Protein AF-A0A957G7L0-F1 (afdb_monomer)

Mean predicted aligned error: 13.71 Å

Nearest PDB structures (foldseek):
  3acs-assembly1_B  TM=5.769E-01  e=1.034E-07  Cellulomonas gilvus ATCC 13127
  3s4b-assembly1_B  TM=5.328E-01  e=1.334E-07  Cellulomonas uda
  8hob-assembly1_B  TM=5.448E-01  e=2.186E-06  Acetivibrio thermocellus
  3qde-assembly1_A  TM=5.409E-01  e=1.216E-05  Acetivibrio thermocellus
  4zlf-assembly1_A  TM=5.955E-01  e=5.588E-05  Saccharophagus degradans 2-40

Secondary structure (DSSP, 8-state):
---EEEETTTTEEEES---PPPP----EEETTEEE--S----TTSTTTT---S-SS-THHHHHHHIIIIIIS-----EEEEEEETTEEEEEEEEE-SS-S---EEETTEEESSSPPPP--TT-EEEEEEEE-

Radius of gyration: 25.3 Å; Cα contacts (8 Å, |Δi|>4): 202; chains: 1; bounding box: 50×35×71 Å

Sequence (132 aa):
MKYGYFDDGNREYVITRPDTSLPWINYL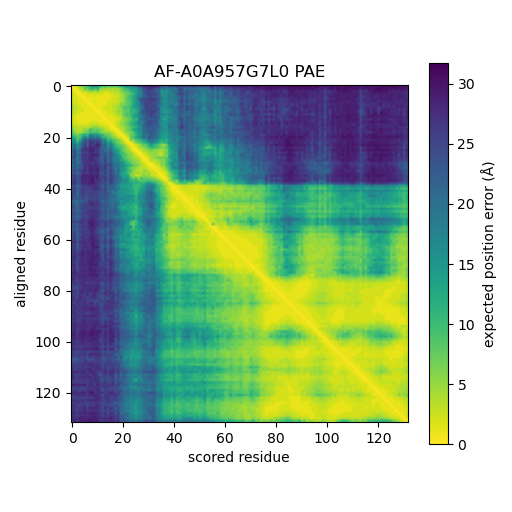GSQEYFGLISNTTGRDAPTHGEAKNAWLTGTAAWNYSAMTHCIWGIRPGFSATRHFRGAQYHIQVTRRGLGQTVPLVVDGQPVVGDTLPTAPAGANVHVIATLN

Solvent-accessible surface area (backbone atoms only — not comparable to full-atom values): 8212 Å² total; per-residue (Å²): 137,84,49,52,50,74,41,77,91,79,70,45,75,48,72,79,52,85,83,66,79,80,90,80,86,77,85,55,68,61,100,88,48,78,60,79,88,50,60,61,38,52,84,93,46,101,56,48,68,49,65,49,80,63,82,92,50,69,56,62,63,50,49,51,46,42,44,37,44,68,72,68,34,63,53,81,55,51,74,49,79,45,80,52,79,61,14,40,36,44,36,39,36,41,57,80,46,75,54,87,52,49,58,32,28,49,75,85,41,80,50,84,64,85,71,82,82,88,60,60,64,75,38,78,43,46,34,43,35,40,29,51

Structure (mmCIF, N/CA/C/O backbone):
data_AF-A0A957G7L0-F1
#
_entry.id   AF-A0A957G7L0-F1
#
loop_
_atom_site.group_PDB
_atom_site.id
_atom_site.type_symbol
_atom_site.label_atom_id
_atom_site.label_alt_id
_atom_site.label_comp_id
_atom_site.label_asym_id
_atom_site.label_entity_id
_atom_site.label_seq_id
_atom_site.pdbx_PDB_ins_code
_atom_site.Cartn_x
_atom_site.Cartn_y
_atom_site.Cartn_z
_atom_site.occupancy
_atom_site.B_iso_or_equiv
_atom_site.auth_seq_id
_atom_site.auth_comp_id
_atom_site.auth_asym_id
_atom_site.auth_atom_id
_atom_site.pdbx_PDB_model_num
ATOM 1 N N . MET A 1 1 ? 14.750 20.656 -37.171 1.00 53.06 1 MET A N 1
ATOM 2 C CA . MET A 1 1 ? 15.186 19.388 -37.801 1.00 53.06 1 MET A CA 1
ATOM 3 C C . MET A 1 1 ? 13.959 18.509 -38.006 1.00 53.06 1 MET A C 1
ATOM 5 O O . MET A 1 1 ? 13.087 18.534 -37.148 1.00 53.06 1 MET A O 1
ATOM 9 N N . LYS A 1 2 ? 13.837 17.826 -39.151 1.00 61.66 2 LYS A N 1
ATOM 10 C CA . LYS A 1 2 ? 12.669 17.004 -39.513 1.00 61.66 2 LYS A CA 1
ATOM 11 C C . LYS A 1 2 ? 12.981 15.535 -39.184 1.00 61.66 2 LYS A C 1
ATOM 13 O O . LYS A 1 2 ? 13.886 14.975 -39.788 1.00 61.66 2 LYS A O 1
ATOM 18 N N . TYR A 1 3 ? 12.272 14.950 -38.215 1.00 67.81 3 TYR A N 1
ATOM 19 C CA . TYR A 1 3 ? 12.536 13.597 -37.679 1.00 67.81 3 TYR A CA 1
ATOM 20 C C . TYR A 1 3 ? 11.764 12.475 -38.400 1.00 67.81 3 TYR A C 1
ATOM 22 O O . TYR A 1 3 ? 11.910 11.298 -38.074 1.00 67.81 3 TYR A O 1
ATOM 30 N N . GLY A 1 4 ? 10.922 12.838 -39.368 1.00 83.56 4 GLY A N 1
ATOM 31 C CA . GLY A 1 4 ? 10.031 11.919 -40.067 1.00 83.56 4 GLY A CA 1
ATOM 32 C C . GLY A 1 4 ? 9.063 12.640 -41.004 1.00 83.56 4 GLY A C 1
ATOM 33 O O . GLY A 1 4 ? 9.259 13.816 -41.334 1.00 83.56 4 GLY A O 1
ATOM 34 N N . TYR A 1 5 ? 8.022 11.938 -41.432 1.00 91.38 5 TYR A N 1
ATOM 35 C CA . TYR A 1 5 ? 6.933 12.476 -42.246 1.00 91.38 5 TYR A CA 1
ATOM 36 C C . TYR A 1 5 ? 5.610 11.780 -41.912 1.00 91.38 5 TYR A C 1
ATOM 38 O O . TYR A 1 5 ? 5.612 10.673 -41.388 1.00 91.38 5 TYR A O 1
ATOM 46 N N . PHE A 1 6 ? 4.487 12.437 -42.199 1.00 89.38 6 PHE A N 1
ATOM 47 C CA . PHE A 1 6 ? 3.166 11.823 -42.082 1.00 89.38 6 PHE A CA 1
ATOM 48 C C . PHE A 1 6 ? 2.834 11.106 -43.395 1.00 89.38 6 PHE A C 1
ATOM 50 O O . PHE A 1 6 ? 2.940 11.710 -44.462 1.00 89.38 6 PHE A O 1
ATOM 57 N N . ASP A 1 7 ? 2.503 9.822 -43.317 1.00 91.19 7 ASP A N 1
ATOM 58 C CA . ASP A 1 7 ? 1.947 9.033 -44.410 1.00 91.19 7 ASP A CA 1
ATOM 59 C C . ASP A 1 7 ? 0.420 9.117 -44.324 1.00 91.19 7 ASP A C 1
ATOM 61 O O . ASP A 1 7 ? -0.214 8.477 -43.482 1.00 91.19 7 ASP A O 1
ATOM 65 N N . ASP A 1 8 ? -0.172 9.931 -45.195 1.00 89.00 8 ASP A N 1
ATOM 66 C CA . ASP A 1 8 ? -1.619 10.148 -45.234 1.00 89.00 8 ASP A CA 1
ATOM 67 C C . ASP A 1 8 ? -2.405 8.895 -45.650 1.00 89.00 8 ASP A C 1
ATOM 69 O O . ASP A 1 8 ? -3.547 8.720 -45.222 1.00 89.00 8 ASP A O 1
ATOM 73 N N . GLY A 1 9 ? -1.810 8.010 -46.459 1.00 89.44 9 GLY A N 1
ATOM 74 C CA . GLY A 1 9 ? -2.476 6.802 -46.950 1.00 89.44 9 GLY A CA 1
ATOM 75 C C . GLY A 1 9 ? -2.703 5.790 -45.834 1.00 89.44 9 GLY A C 1
ATOM 76 O O . GLY A 1 9 ? -3.784 5.211 -45.716 1.00 89.44 9 GLY A O 1
ATOM 77 N N . ASN A 1 10 ? -1.703 5.642 -44.968 1.00 88.81 10 ASN A N 1
ATOM 78 C CA . ASN A 1 10 ? -1.766 4.762 -43.802 1.00 88.81 10 ASN A CA 1
ATOM 79 C C . ASN A 1 10 ? -2.199 5.491 -42.517 1.00 88.81 10 ASN A C 1
ATOM 81 O O . ASN A 1 10 ? -2.531 4.849 -41.521 1.00 88.81 10 ASN A O 1
ATOM 85 N N . ARG A 1 11 ? -2.295 6.827 -42.566 1.00 80.88 11 ARG A N 1
ATOM 86 C CA . ARG A 1 11 ? -2.663 7.727 -41.460 1.00 80.88 11 ARG A CA 1
ATOM 87 C C . ARG A 1 11 ? -1.743 7.586 -40.249 1.00 80.88 11 ARG A C 1
ATOM 89 O O . ARG A 1 11 ? -2.204 7.586 -39.106 1.00 80.88 11 ARG A O 1
ATOM 96 N N . GLU A 1 12 ? -0.444 7.490 -40.497 1.00 67.00 12 GLU A N 1
ATOM 97 C CA . GLU A 1 12 ? 0.570 7.371 -39.452 1.00 67.00 12 GLU A CA 1
ATOM 98 C C . GLU A 1 12 ? 1.754 8.308 -39.688 1.00 67.00 12 GLU A C 1
ATOM 100 O O . GLU A 1 12 ? 2.023 8.744 -40.803 1.00 67.00 12 GLU A O 1
ATOM 105 N N . TYR A 1 13 ? 2.483 8.631 -38.620 1.00 73.62 13 TYR A N 1
ATOM 106 C CA . TYR A 1 13 ? 3.712 9.411 -38.721 1.00 73.62 13 TYR A CA 1
ATOM 107 C C . TYR A 1 13 ? 4.930 8.485 -38.685 1.00 73.62 13 TYR A C 1
ATOM 109 O O . TYR A 1 13 ? 5.220 7.863 -37.663 1.00 73.62 13 TYR A O 1
ATOM 117 N N . VAL A 1 14 ? 5.667 8.427 -39.791 1.00 85.12 14 VAL A N 1
ATOM 118 C CA . VAL A 1 14 ? 6.838 7.571 -39.988 1.00 85.12 14 VAL A CA 1
ATOM 119 C C . VAL A 1 14 ? 8.102 8.306 -39.541 1.00 85.12 14 VAL A C 1
ATOM 121 O O . VAL A 1 14 ? 8.517 9.300 -40.145 1.00 85.12 14 VAL A O 1
ATOM 124 N N . ILE A 1 15 ? 8.740 7.809 -38.480 1.00 78.50 15 ILE A N 1
ATOM 125 C CA . ILE A 1 15 ? 10.004 8.341 -37.950 1.00 78.50 15 ILE A CA 1
ATOM 126 C C . ILE A 1 15 ? 11.168 7.713 -38.724 1.00 78.50 15 ILE A C 1
ATOM 128 O O . ILE A 1 15 ? 11.401 6.512 -38.633 1.00 78.50 15 ILE A O 1
ATOM 132 N N . THR A 1 16 ? 11.924 8.521 -39.470 1.00 82.50 16 THR A N 1
ATOM 133 C CA . THR A 1 16 ? 13.066 8.048 -40.281 1.00 82.50 16 THR A CA 1
ATOM 134 C C . THR A 1 16 ? 14.410 8.235 -39.591 1.00 82.50 16 THR A C 1
ATOM 136 O O . THR A 1 16 ? 15.398 7.617 -39.983 1.00 82.50 16 THR A O 1
ATOM 139 N N . ARG A 1 17 ? 14.460 9.084 -38.561 1.00 70.25 17 ARG A N 1
ATOM 140 C CA . ARG A 1 17 ? 15.673 9.341 -37.792 1.00 70.25 17 ARG A CA 1
ATOM 141 C C . ARG A 1 17 ? 15.340 9.436 -36.299 1.00 70.25 17 ARG A C 1
ATOM 143 O O . ARG A 1 17 ? 15.033 10.527 -35.812 1.00 70.25 17 ARG A O 1
ATOM 150 N N . PRO A 1 18 ? 15.351 8.301 -35.575 1.00 60.34 18 PRO A N 1
ATOM 151 C CA . PRO A 1 18 ? 15.050 8.258 -34.153 1.00 60.34 18 PRO A CA 1
ATOM 152 C C . PRO A 1 18 ? 16.294 8.671 -33.362 1.00 60.34 18 PRO A C 1
ATOM 154 O O . PRO A 1 18 ? 16.922 7.855 -32.693 1.00 60.34 18 PRO A O 1
ATOM 157 N N . ASP A 1 19 ? 16.667 9.947 -33.447 1.00 62.78 19 ASP A N 1
ATOM 158 C CA . ASP A 1 19 ? 17.719 10.522 -32.605 1.00 62.78 19 ASP A CA 1
ATOM 159 C C . ASP A 1 19 ? 17.186 10.689 -31.169 1.00 62.78 19 ASP A C 1
ATOM 161 O O . ASP A 1 19 ? 16.981 11.797 -30.671 1.00 62.78 19 ASP A O 1
ATOM 165 N N . THR A 1 20 ? 16.881 9.578 -30.502 1.00 51.19 20 THR A N 1
ATOM 166 C CA . THR A 1 20 ? 16.532 9.570 -29.084 1.00 51.19 20 THR A CA 1
ATOM 167 C C . THR A 1 20 ? 17.800 9.801 -28.270 1.00 51.19 20 THR A C 1
ATOM 169 O O . THR A 1 20 ? 18.841 9.219 -28.578 1.00 51.19 20 THR A O 1
ATOM 172 N N . SER A 1 21 ? 17.729 10.622 -27.219 1.00 46.47 21 SER A N 1
ATOM 173 C CA . SER A 1 21 ? 18.839 10.777 -26.270 1.00 46.47 21 SER A CA 1
ATOM 174 C C . SER A 1 21 ? 19.340 9.406 -25.800 1.00 46.47 21 SER A C 1
ATOM 176 O O . SER A 1 21 ? 18.519 8.532 -25.510 1.00 46.47 21 SER A O 1
ATOM 178 N N . LEU A 1 22 ? 20.664 9.227 -25.706 1.00 36.78 22 LEU A N 1
ATOM 179 C CA . LEU A 1 22 ? 21.281 8.006 -25.174 1.00 36.78 22 LEU A CA 1
ATOM 180 C C . LEU A 1 22 ? 20.655 7.623 -23.814 1.00 36.78 22 LEU A C 1
ATOM 182 O O . LEU A 1 22 ? 20.324 8.514 -23.023 1.00 36.78 22 LEU A O 1
ATOM 186 N N . PRO A 1 23 ? 20.466 6.321 -23.528 1.00 40.69 23 PRO A N 1
ATOM 187 C CA . PRO A 1 23 ? 19.789 5.881 -22.316 1.00 40.69 23 PRO A CA 1
ATOM 188 C C . PRO A 1 23 ? 20.607 6.229 -21.065 1.00 40.69 23 PRO A C 1
ATOM 190 O O . PRO A 1 23 ? 21.832 6.152 -21.048 1.00 40.69 23 PRO A O 1
ATOM 193 N N . TRP A 1 24 ? 19.901 6.593 -20.001 1.00 41.00 24 TRP A N 1
ATOM 194 C CA . TRP A 1 24 ? 20.433 6.965 -18.690 1.00 41.00 24 TRP A CA 1
ATOM 195 C C . TRP A 1 24 ? 19.895 5.985 -17.629 1.00 41.00 24 TRP A C 1
ATOM 197 O O . TRP A 1 24 ? 18.867 5.342 -17.853 1.00 41.00 24 TRP A O 1
ATOM 207 N N . ILE A 1 25 ? 20.595 5.825 -16.499 1.00 47.38 25 ILE A N 1
ATOM 208 C CA . ILE A 1 25 ? 20.353 4.785 -15.470 1.00 47.38 25 ILE A CA 1
ATOM 209 C C . ILE A 1 25 ? 19.804 5.397 -14.173 1.00 47.38 25 ILE A C 1
ATOM 211 O O . ILE A 1 25 ? 20.308 6.422 -13.719 1.00 47.38 25 ILE A O 1
ATOM 215 N N . ASN A 1 26 ? 18.823 4.739 -13.547 1.00 45.38 26 ASN A N 1
ATOM 216 C CA . ASN A 1 26 ? 18.411 5.025 -12.170 1.00 45.38 26 ASN A CA 1
ATOM 217 C C . ASN A 1 26 ? 19.191 4.178 -11.173 1.00 45.38 26 ASN A C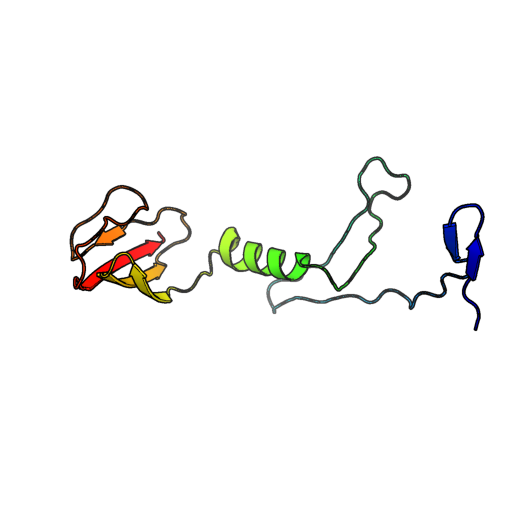 1
ATOM 219 O O . ASN A 1 26 ? 19.316 2.969 -11.360 1.00 45.38 26 ASN A O 1
ATOM 223 N N . TYR A 1 27 ? 19.596 4.803 -10.072 1.00 48.03 27 TYR A N 1
ATOM 224 C CA . TYR A 1 27 ? 20.219 4.140 -8.936 1.00 48.03 27 TYR A CA 1
ATOM 225 C C . TYR A 1 27 ? 19.299 4.259 -7.728 1.00 48.03 27 TYR A C 1
ATOM 227 O O . TYR A 1 27 ? 18.944 5.364 -7.322 1.00 48.03 27 TYR A O 1
ATOM 235 N N . LEU A 1 28 ? 18.933 3.126 -7.139 1.00 52.44 28 LEU A N 1
ATOM 236 C CA . LEU A 1 28 ? 18.308 3.078 -5.824 1.00 52.44 28 LEU A CA 1
ATOM 237 C C . LEU A 1 28 ? 19.104 2.098 -4.971 1.00 52.44 28 LEU A C 1
ATOM 239 O O . LEU A 1 28 ? 19.215 0.914 -5.291 1.00 52.44 28 LEU A O 1
ATOM 243 N N . GLY A 1 29 ? 19.678 2.623 -3.895 1.00 42.44 29 GLY A N 1
ATOM 244 C CA . GLY A 1 29 ? 20.438 1.845 -2.935 1.00 42.44 29 GLY A CA 1
ATOM 245 C C . GLY A 1 29 ? 20.529 2.536 -1.581 1.00 42.44 29 GLY A C 1
ATOM 246 O O . GLY A 1 29 ? 20.358 3.751 -1.468 1.00 42.44 29 GLY A O 1
ATOM 247 N N . SER A 1 30 ? 20.799 1.728 -0.562 1.00 47.91 30 SER A N 1
ATOM 248 C CA . SER A 1 30 ? 21.339 2.145 0.735 1.00 47.91 30 SER A CA 1
ATOM 249 C C . SER A 1 30 ? 22.704 1.465 0.923 1.00 47.91 30 SER A C 1
ATOM 251 O O . SER A 1 30 ? 23.180 0.785 0.015 1.00 47.91 30 SER A O 1
ATOM 253 N N . GLN A 1 31 ? 23.354 1.621 2.080 1.00 47.66 31 GLN A N 1
ATOM 254 C CA . GLN A 1 31 ? 24.651 0.973 2.343 1.00 47.66 31 GLN A CA 1
ATOM 255 C C . GLN A 1 31 ? 24.608 -0.566 2.267 1.00 47.66 31 GLN A C 1
ATOM 257 O O . GLN A 1 31 ? 25.647 -1.181 2.053 1.00 47.66 31 GLN A O 1
ATOM 262 N N . GLU A 1 32 ? 23.432 -1.184 2.407 1.00 39.91 32 GLU A N 1
ATOM 263 C CA . GLU A 1 32 ? 23.285 -2.645 2.493 1.00 39.91 32 GLU A CA 1
ATOM 264 C C . GLU A 1 32 ? 22.634 -3.292 1.257 1.00 39.91 32 GLU A C 1
ATOM 266 O O . GLU A 1 32 ? 22.644 -4.517 1.141 1.00 39.91 32 GLU A O 1
ATOM 271 N N . TYR A 1 33 ? 22.071 -2.520 0.316 1.00 38.47 33 TYR A N 1
ATOM 272 C CA . TYR A 1 33 ? 21.386 -3.087 -0.855 1.00 38.47 33 TYR A CA 1
ATOM 273 C C . TYR A 1 33 ? 21.450 -2.197 -2.101 1.00 38.47 33 TYR A C 1
ATOM 275 O O . TYR A 1 33 ? 21.353 -0.972 -2.011 1.00 38.47 33 TYR A O 1
ATOM 283 N N . PHE A 1 34 ? 21.526 -2.839 -3.272 1.00 44.25 34 PHE A N 1
ATOM 284 C CA . PHE A 1 34 ? 21.590 -2.216 -4.594 1.00 44.25 34 PHE A CA 1
ATOM 285 C C . PHE A 1 34 ? 20.717 -2.978 -5.607 1.00 44.25 34 PHE A C 1
ATOM 287 O O . PHE A 1 34 ? 20.777 -4.206 -5.664 1.00 44.25 34 PHE A O 1
ATOM 294 N N . GLY A 1 35 ? 19.935 -2.273 -6.436 1.00 50.22 35 GLY A N 1
ATOM 295 C CA . GLY A 1 35 ? 19.133 -2.907 -7.490 1.00 50.22 35 GLY A CA 1
ATOM 296 C C . GLY A 1 35 ? 18.806 -2.002 -8.684 1.00 50.22 35 GLY A C 1
ATOM 297 O O . GLY A 1 35 ? 18.677 -0.787 -8.542 1.00 50.22 35 GLY A O 1
ATOM 298 N N . LEU A 1 36 ? 18.658 -2.618 -9.864 1.00 47.50 36 LEU A N 1
ATOM 299 C CA . LEU A 1 36 ? 18.398 -1.981 -11.164 1.00 47.50 36 LEU A CA 1
ATOM 300 C C . LEU A 1 36 ? 17.118 -2.568 -11.817 1.00 47.50 36 LEU A C 1
ATOM 302 O O . LEU A 1 36 ? 16.782 -3.715 -11.542 1.00 47.50 36 LEU A O 1
ATOM 306 N N . ILE A 1 37 ? 16.521 -1.830 -12.773 1.00 54.28 37 ILE A N 1
ATOM 307 C CA . ILE A 1 37 ? 15.785 -2.295 -13.990 1.00 54.28 37 ILE A CA 1
ATOM 308 C C . ILE A 1 37 ? 14.293 -1.908 -14.107 1.00 54.28 37 ILE A C 1
ATOM 310 O O . ILE A 1 37 ? 13.480 -2.078 -13.201 1.00 54.28 37 ILE A O 1
ATOM 314 N N . SER A 1 38 ? 13.926 -1.461 -15.317 1.00 55.50 38 SER A N 1
ATOM 315 C CA . SER A 1 38 ? 12.562 -1.508 -15.857 1.00 55.50 38 SER A CA 1
ATOM 316 C C . SER A 1 38 ? 12.574 -1.901 -17.337 1.00 55.50 38 SER A C 1
ATOM 318 O O . SER A 1 38 ? 13.439 -1.432 -18.073 1.00 55.50 38 SER A O 1
ATOM 320 N N . ASN A 1 39 ? 11.552 -2.699 -17.702 1.00 61.12 39 ASN A N 1
ATOM 321 C CA . ASN A 1 39 ? 11.235 -3.343 -18.984 1.00 61.12 39 ASN A CA 1
ATOM 322 C C . ASN A 1 39 ? 12.371 -4.243 -19.515 1.00 61.12 39 ASN A C 1
ATOM 324 O O . ASN A 1 39 ? 13.514 -3.836 -19.646 1.00 61.12 39 ASN A O 1
ATOM 328 N N . THR A 1 40 ? 12.064 -5.510 -19.780 1.00 62.94 40 THR A N 1
ATOM 329 C CA . THR A 1 40 ? 13.031 -6.473 -20.312 1.00 62.94 40 THR A CA 1
ATOM 330 C C . THR A 1 40 ? 12.318 -7.328 -21.332 1.00 62.94 40 THR A C 1
ATOM 332 O O . THR A 1 40 ? 11.227 -7.841 -21.082 1.00 62.94 40 THR A O 1
ATOM 335 N N . THR A 1 41 ? 12.919 -7.439 -22.504 1.00 69.44 41 THR A N 1
ATOM 336 C CA . THR A 1 41 ? 12.345 -8.162 -23.626 1.00 69.44 41 THR A CA 1
ATOM 337 C C . THR A 1 41 ? 12.202 -9.647 -23.272 1.00 69.44 41 THR A C 1
ATOM 339 O O . THR A 1 41 ? 13.151 -10.292 -22.812 1.00 69.44 41 THR A O 1
ATOM 342 N N . GLY A 1 42 ? 10.990 -10.178 -23.465 1.00 62.84 42 GLY A N 1
ATOM 343 C CA . GLY A 1 42 ? 10.615 -11.547 -23.107 1.00 62.84 42 GLY A CA 1
ATOM 344 C C . GLY A 1 42 ? 11.400 -12.618 -23.869 1.00 62.84 42 GLY A C 1
ATOM 345 O O . GLY A 1 42 ? 12.076 -12.333 -24.853 1.00 62.84 42 GLY A O 1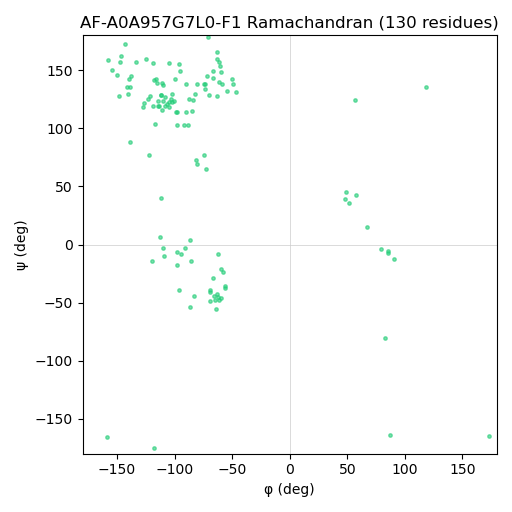
ATOM 346 N N . ARG A 1 43 ? 11.316 -13.862 -23.387 1.00 68.12 43 ARG A N 1
ATOM 347 C CA . ARG A 1 43 ? 12.121 -15.001 -23.864 1.00 68.12 43 ARG A CA 1
ATOM 348 C C . ARG A 1 43 ? 11.996 -15.274 -25.365 1.00 68.12 43 ARG A C 1
ATOM 350 O O . ARG A 1 43 ? 12.970 -15.667 -25.989 1.00 68.12 43 ARG A O 1
ATOM 357 N N . ASP A 1 44 ? 10.812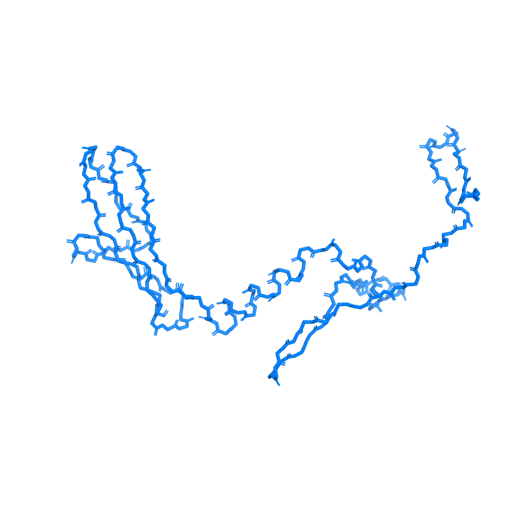 -15.075 -25.930 1.00 74.38 44 ASP A N 1
ATOM 358 C CA . ASP A 1 44 ? 10.509 -15.506 -27.299 1.00 74.38 44 ASP A CA 1
ATOM 359 C C . ASP A 1 44 ? 10.910 -14.461 -28.364 1.00 74.38 44 ASP A C 1
ATOM 361 O O . ASP A 1 44 ? 10.657 -14.648 -29.552 1.00 74.38 44 ASP A O 1
ATOM 365 N N . ALA A 1 45 ? 11.535 -13.351 -27.957 1.00 64.12 45 ALA A N 1
ATOM 366 C CA . ALA A 1 45 ? 12.000 -12.316 -28.870 1.00 64.12 45 ALA A CA 1
ATOM 367 C C . ALA A 1 45 ? 13.487 -12.497 -29.237 1.00 64.12 45 ALA A C 1
ATOM 369 O O . ALA A 1 45 ? 14.284 -12.891 -28.382 1.00 64.12 45 ALA A O 1
ATOM 370 N N . PRO A 1 46 ? 13.905 -12.097 -30.454 1.00 72.50 46 PRO A N 1
ATOM 371 C CA . PRO A 1 46 ? 15.308 -12.155 -30.878 1.00 72.50 46 PRO A CA 1
ATOM 372 C C . PRO A 1 46 ? 16.281 -11.372 -29.984 1.00 72.50 46 PRO A C 1
ATOM 374 O O . PRO A 1 46 ? 17.468 -11.681 -29.957 1.00 72.50 46 PRO A O 1
ATOM 377 N N . THR A 1 47 ? 15.790 -10.369 -29.251 1.00 68.12 47 THR A N 1
ATOM 378 C CA 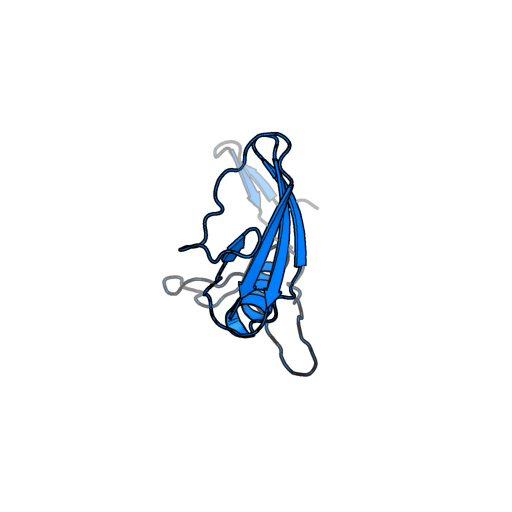. TH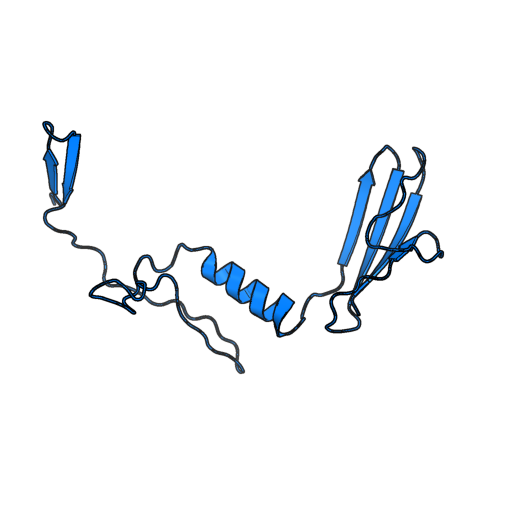R A 1 47 ? 16.578 -9.549 -28.321 1.00 68.12 47 THR A CA 1
ATOM 379 C C . THR A 1 47 ? 16.191 -9.792 -26.862 1.00 68.12 47 THR A C 1
ATOM 381 O O . THR A 1 47 ? 16.090 -8.861 -26.063 1.00 68.12 47 THR A O 1
ATOM 384 N N . HIS A 1 48 ? 15.944 -11.052 -26.491 1.00 68.19 48 HIS A N 1
ATOM 385 C CA . HIS A 1 48 ? 15.677 -11.427 -25.103 1.00 68.19 48 HIS A CA 1
ATOM 386 C C . HIS A 1 48 ? 16.692 -10.795 -24.131 1.00 68.19 48 HIS A C 1
ATOM 388 O O . HIS A 1 48 ? 17.900 -10.854 -24.351 1.00 68.19 48 HIS A O 1
ATOM 394 N N . GLY A 1 49 ? 16.194 -10.180 -23.054 1.00 64.38 49 GLY A N 1
ATOM 395 C CA . GLY A 1 49 ? 17.033 -9.489 -22.070 1.00 64.38 49 GLY A CA 1
ATOM 396 C C . GLY A 1 49 ? 17.272 -8.003 -22.361 1.00 64.38 49 GLY A C 1
ATOM 397 O O . GLY A 1 49 ? 17.715 -7.279 -21.474 1.00 64.38 49 GLY A O 1
ATOM 398 N N . GLU A 1 50 ? 16.939 -7.509 -23.557 1.00 69.06 50 GLU A N 1
ATOM 399 C CA . GLU A 1 50 ? 17.089 -6.090 -23.895 1.00 69.06 50 GLU A CA 1
ATOM 400 C C . GLU A 1 50 ? 16.073 -5.228 -23.129 1.00 69.06 50 GLU A C 1
ATOM 402 O O . GLU A 1 50 ? 14.868 -5.502 -23.172 1.00 69.06 50 GLU A O 1
ATOM 407 N N . ALA A 1 51 ? 16.554 -4.175 -22.460 1.00 69.06 51 ALA A N 1
ATOM 408 C CA . ALA A 1 51 ? 15.734 -3.212 -21.730 1.00 69.06 51 ALA A CA 1
ATOM 409 C C . ALA A 1 51 ? 15.488 -1.913 -22.520 1.00 69.06 51 ALA A C 1
ATOM 411 O O . ALA A 1 51 ? 16.362 -1.398 -23.212 1.00 69.06 51 ALA A O 1
ATOM 412 N N . LYS A 1 52 ? 14.277 -1.378 -22.394 1.00 64.12 52 LYS A N 1
ATOM 413 C CA . LYS A 1 52 ? 13.672 -0.221 -23.078 1.00 64.12 52 LYS A CA 1
ATOM 414 C C . LYS A 1 52 ? 12.778 0.534 -22.082 1.00 64.12 52 LYS A C 1
ATOM 416 O O . LYS A 1 52 ? 12.534 0.075 -20.972 1.00 64.12 52 LYS A O 1
ATOM 421 N N . ASN A 1 53 ? 12.252 1.701 -22.465 1.00 61.12 53 ASN A N 1
ATOM 422 C CA . ASN A 1 53 ? 11.320 2.492 -21.636 1.00 61.12 53 ASN A CA 1
ATOM 423 C C . ASN A 1 53 ? 11.806 2.692 -20.188 1.00 61.12 53 ASN A C 1
ATOM 425 O O . ASN A 1 53 ? 11.063 2.502 -19.220 1.00 61.12 53 ASN A O 1
ATOM 429 N N . ALA A 1 54 ? 13.082 3.038 -20.038 1.00 47.75 54 ALA A N 1
ATOM 430 C CA . ALA A 1 54 ? 13.639 3.374 -18.740 1.00 47.75 54 ALA A CA 1
ATOM 431 C C . ALA A 1 54 ? 12.945 4.628 -18.157 1.00 47.75 54 ALA A C 1
ATOM 433 O O . ALA A 1 54 ? 12.394 5.444 -18.895 1.00 47.75 54 ALA A O 1
ATOM 434 N N . TRP A 1 55 ? 13.040 4.798 -16.833 1.00 53.75 55 TRP A N 1
ATOM 435 C CA . TRP A 1 55 ? 12.594 5.966 -16.045 1.00 53.75 55 TRP A CA 1
ATOM 436 C C . TRP A 1 55 ? 11.129 6.031 -15.646 1.00 53.75 55 TRP A C 1
ATOM 438 O O . TRP A 1 55 ? 10.817 5.750 -14.490 1.00 53.75 55 TRP A O 1
ATOM 448 N N . LEU A 1 56 ? 10.242 6.457 -16.545 1.00 59.53 56 LEU A N 1
ATOM 449 C CA . LEU A 1 56 ? 8.858 6.792 -16.190 1.00 59.53 56 LEU A CA 1
ATOM 450 C C . LEU A 1 56 ? 8.000 5.532 -16.104 1.00 59.53 56 LEU A C 1
ATOM 452 O O . LEU A 1 56 ? 7.179 5.228 -16.964 1.00 59.53 56 LEU A O 1
ATOM 456 N N . THR A 1 57 ? 8.231 4.780 -15.039 1.00 65.44 57 THR A N 1
ATOM 457 C CA . THR A 1 57 ? 7.596 3.500 -14.771 1.00 65.44 57 THR A CA 1
ATOM 458 C C . THR A 1 57 ? 7.302 3.375 -13.285 1.00 65.44 57 THR A C 1
ATOM 460 O O . THR A 1 57 ? 8.151 3.634 -12.432 1.00 65.44 57 THR A O 1
ATOM 463 N N . GLY A 1 58 ? 6.097 2.908 -12.955 1.00 70.06 58 GLY A N 1
ATOM 464 C CA . GLY A 1 58 ? 5.733 2.584 -11.574 1.00 70.06 58 GLY A CA 1
ATOM 465 C C . GLY A 1 58 ? 6.580 1.457 -10.965 1.00 70.06 58 GLY A C 1
ATOM 466 O O . GLY A 1 58 ? 6.490 1.218 -9.765 1.00 70.06 58 GLY A O 1
ATOM 467 N N . THR A 1 59 ? 7.416 0.778 -11.762 1.00 70.81 59 THR A N 1
ATOM 468 C CA . THR A 1 59 ? 8.253 -0.356 -11.336 1.00 70.81 59 THR A CA 1
ATOM 469 C C . THR A 1 59 ? 9.170 0.002 -10.168 1.00 70.81 59 THR A C 1
ATOM 471 O O . THR A 1 59 ? 9.323 -0.813 -9.264 1.00 70.81 59 THR A O 1
ATOM 474 N N . ALA A 1 60 ? 9.730 1.217 -10.120 1.00 66.06 60 ALA A N 1
ATOM 475 C CA . ALA A 1 60 ? 10.569 1.645 -8.996 1.00 66.06 60 ALA A CA 1
ATOM 476 C C . ALA A 1 60 ? 9.769 1.740 -7.683 1.00 66.06 60 ALA A C 1
ATOM 478 O O . ALA A 1 60 ? 10.173 1.178 -6.665 1.00 66.06 60 ALA A O 1
ATOM 479 N N . ALA A 1 61 ? 8.598 2.387 -7.722 1.00 73.75 61 ALA A N 1
ATOM 480 C CA . ALA A 1 61 ? 7.721 2.520 -6.559 1.00 73.75 61 ALA A CA 1
ATOM 481 C C . ALA A 1 61 ? 7.215 1.152 -6.066 1.00 73.75 61 ALA A C 1
ATOM 483 O O . ALA A 1 61 ? 7.222 0.879 -4.865 1.00 73.75 61 ALA A O 1
ATOM 484 N N . TRP A 1 62 ? 6.832 0.264 -6.988 1.00 74.31 62 TRP A N 1
ATOM 485 C CA . TRP A 1 62 ? 6.372 -1.082 -6.648 1.00 74.31 62 TRP A CA 1
ATOM 486 C C . TRP A 1 62 ? 7.486 -1.984 -6.113 1.00 74.31 62 TRP A C 1
ATOM 488 O O . TRP A 1 62 ? 7.234 -2.705 -5.152 1.00 74.31 62 TRP A O 1
ATOM 498 N N . ASN A 1 63 ? 8.709 -1.919 -6.652 1.00 74.75 63 ASN A N 1
ATOM 499 C CA . ASN A 1 63 ? 9.845 -2.671 -6.104 1.00 74.75 63 ASN A CA 1
ATOM 500 C C . ASN A 1 63 ? 10.223 -2.184 -4.705 1.00 74.75 63 ASN A C 1
ATOM 502 O O . ASN A 1 63 ? 10.389 -3.006 -3.809 1.00 74.75 63 ASN A O 1
ATOM 506 N N . TYR A 1 64 ? 10.286 -0.868 -4.485 1.00 76.81 64 TYR A N 1
ATOM 507 C CA . TYR A 1 64 ? 10.542 -0.319 -3.153 1.00 76.81 64 TYR A CA 1
ATOM 508 C C . TYR A 1 64 ? 9.471 -0.759 -2.148 1.00 76.81 64 TYR A C 1
ATOM 510 O O . TYR A 1 64 ? 9.805 -1.225 -1.059 1.00 76.81 64 TYR A O 1
ATOM 518 N N . SER A 1 65 ? 8.189 -0.684 -2.526 1.00 77.12 65 SER A N 1
ATOM 519 C CA . SER A 1 65 ? 7.077 -1.162 -1.695 1.00 77.12 65 SER A CA 1
ATOM 520 C C . SER A 1 65 ? 7.179 -2.667 -1.433 1.00 77.12 65 SER A C 1
ATOM 522 O O . SER A 1 65 ? 7.104 -3.094 -0.288 1.00 77.12 65 SER A O 1
ATOM 524 N N . ALA A 1 66 ? 7.423 -3.493 -2.453 1.00 75.62 66 ALA A N 1
ATOM 525 C CA . ALA A 1 66 ? 7.550 -4.938 -2.286 1.00 75.62 66 ALA A CA 1
ATOM 526 C C . ALA A 1 66 ? 8.736 -5.312 -1.386 1.00 75.62 66 ALA A C 1
ATOM 528 O O . ALA A 1 66 ? 8.582 -6.122 -0.474 1.00 75.62 66 ALA A O 1
ATOM 529 N N . MET A 1 67 ? 9.899 -4.693 -1.588 1.00 77.19 67 MET A N 1
ATOM 530 C CA . MET A 1 67 ? 11.080 -4.940 -0.767 1.00 77.19 67 MET A CA 1
ATOM 531 C C . MET A 1 67 ? 10.863 -4.515 0.681 1.00 77.19 67 MET A C 1
ATOM 533 O O . MET A 1 67 ? 11.008 -5.333 1.583 1.00 77.19 67 MET A O 1
ATOM 537 N N . THR A 1 68 ? 10.484 -3.259 0.914 1.00 78.81 68 THR A N 1
ATOM 538 C CA . THR A 1 68 ? 10.344 -2.734 2.277 1.00 78.81 68 THR A CA 1
ATOM 539 C C . THR A 1 68 ? 9.155 -3.362 2.986 1.00 78.81 68 THR A C 1
ATOM 541 O O . THR A 1 68 ? 9.303 -3.870 4.091 1.00 78.81 68 THR A O 1
ATOM 544 N N . HIS A 1 69 ? 7.986 -3.409 2.349 1.00 76.44 69 HIS A N 1
ATOM 545 C CA . HIS A 1 69 ? 6.767 -3.874 2.988 1.00 76.44 69 HIS A CA 1
ATOM 546 C C . HIS A 1 69 ? 6.631 -5.396 2.972 1.00 76.44 69 HIS A C 1
ATOM 548 O O . HIS A 1 69 ? 6.202 -5.965 3.973 1.00 76.44 69 HIS A O 1
ATOM 554 N N . CYS A 1 70 ? 6.905 -6.081 1.865 1.00 72.81 70 CYS A N 1
ATOM 555 C CA . CYS A 1 70 ? 6.569 -7.505 1.719 1.00 72.81 70 CYS A CA 1
ATOM 556 C C . CYS A 1 70 ? 7.732 -8.443 2.032 1.00 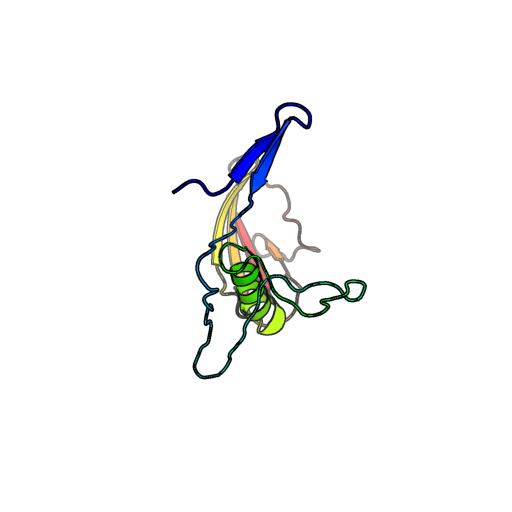72.81 70 CYS A C 1
ATOM 558 O O . CYS A 1 70 ? 7.493 -9.466 2.663 1.00 72.81 70 CYS A O 1
ATOM 560 N N . ILE A 1 71 ? 8.956 -8.097 1.630 1.00 73.38 71 ILE A N 1
ATOM 561 C CA . ILE A 1 71 ? 10.136 -8.946 1.843 1.00 73.38 71 ILE A CA 1
ATOM 562 C C . ILE A 1 71 ? 10.754 -8.667 3.216 1.00 73.38 71 ILE A C 1
ATOM 564 O O . ILE A 1 71 ? 10.909 -9.580 4.019 1.00 73.38 71 ILE A O 1
ATOM 568 N N . TRP A 1 72 ? 11.067 -7.404 3.514 1.00 71.81 72 TRP A N 1
ATOM 569 C CA . TRP A 1 72 ? 11.668 -7.003 4.791 1.00 71.81 72 TRP A CA 1
ATOM 570 C C . TRP A 1 72 ? 10.640 -6.738 5.896 1.00 71.81 72 TRP A C 1
ATOM 572 O O . TRP A 1 72 ? 11.005 -6.644 7.063 1.00 71.81 72 TRP A O 1
ATOM 582 N N . GLY A 1 73 ? 9.354 -6.612 5.553 1.00 72.81 73 GLY A N 1
ATOM 583 C CA . GLY A 1 73 ? 8.272 -6.423 6.526 1.00 72.81 73 GLY A CA 1
ATOM 584 C C . GLY A 1 73 ? 8.291 -5.089 7.278 1.00 72.81 73 GLY A C 1
ATOM 585 O O . GLY A 1 73 ? 7.576 -4.931 8.267 1.00 72.81 73 GLY A O 1
ATOM 586 N N . ILE A 1 74 ? 9.054 -4.105 6.806 1.00 78.31 74 ILE A N 1
ATOM 587 C CA . ILE A 1 74 ? 9.146 -2.751 7.351 1.00 78.31 74 ILE A CA 1
ATOM 588 C C . ILE A 1 74 ? 7.873 -1.980 6.975 1.00 78.31 74 ILE A C 1
ATOM 590 O O . ILE A 1 74 ? 7.870 -1.174 6.051 1.00 78.31 74 ILE A O 1
ATOM 594 N N . ARG A 1 75 ? 6.757 -2.235 7.672 1.00 78.62 75 ARG A N 1
ATOM 595 C CA . ARG A 1 75 ? 5.533 -1.411 7.574 1.00 78.62 75 ARG A CA 1
ATOM 596 C C . ARG A 1 75 ? 5.247 -0.779 8.933 1.00 78.62 75 ARG A C 1
ATOM 598 O O . ARG A 1 75 ? 4.786 -1.508 9.817 1.00 78.62 75 ARG A O 1
ATOM 605 N N . PRO A 1 76 ? 5.526 0.518 9.133 1.00 83.25 76 PRO A N 1
ATOM 606 C CA . PRO A 1 76 ? 5.261 1.158 10.411 1.00 83.25 76 PRO A CA 1
ATOM 607 C C . PRO A 1 76 ? 3.770 1.081 10.753 1.00 83.25 76 PRO A C 1
ATOM 609 O O . PRO A 1 76 ? 2.906 1.074 9.872 1.00 83.25 76 PRO A O 1
ATOM 612 N N . GLY A 1 77 ? 3.481 0.997 12.050 1.00 89.00 77 GLY A N 1
ATOM 613 C CA . GLY A 1 77 ? 2.121 1.173 12.542 1.00 89.00 77 GLY A CA 1
ATOM 614 C C . GLY A 1 77 ? 1.599 2.569 12.206 1.00 89.00 77 GLY A C 1
ATOM 615 O O . GLY A 1 77 ? 2.374 3.501 11.993 1.00 89.00 77 GLY A O 1
ATOM 616 N N . PHE A 1 78 ? 0.283 2.717 12.160 1.00 91.62 78 PHE A N 1
ATOM 617 C CA . PHE A 1 78 ? -0.358 3.996 11.884 1.00 91.62 78 PHE A CA 1
ATOM 618 C C . PHE A 1 78 ? -1.672 4.117 12.645 1.00 91.62 78 PHE A C 1
ATOM 620 O O . PHE A 1 78 ? -2.254 3.119 13.069 1.00 91.62 78 PHE A O 1
ATOM 627 N N . SER A 1 79 ? -2.154 5.348 12.772 1.00 95.38 79 SER A N 1
ATOM 628 C CA . SER A 1 79 ? -3.488 5.635 13.285 1.00 95.38 79 SER A CA 1
ATOM 629 C C . SER A 1 79 ? -4.326 6.271 12.187 1.00 95.38 79 SER A C 1
ATOM 631 O O . SER A 1 79 ? -3.837 7.109 11.431 1.00 95.38 79 SER A O 1
ATOM 633 N N . ALA A 1 80 ? -5.589 5.876 12.096 1.00 94.31 80 ALA A N 1
ATOM 634 C CA . ALA A 1 80 ? -6.542 6.418 11.144 1.00 94.31 80 ALA A CA 1
ATOM 635 C C . ALA A 1 80 ? -7.897 6.633 11.816 1.00 94.31 80 ALA A C 1
ATOM 637 O O . ALA A 1 80 ? -8.329 5.839 12.648 1.00 94.31 80 ALA A O 1
ATOM 638 N N . THR A 1 81 ? -8.590 7.689 11.406 1.00 96.12 81 THR A N 1
ATOM 639 C CA . THR A 1 81 ? -9.981 7.929 11.791 1.00 96.12 81 THR A CA 1
ATOM 640 C C . THR A 1 81 ? -10.855 7.763 10.559 1.00 96.12 81 THR A C 1
ATOM 642 O O . THR A 1 81 ? -10.589 8.373 9.522 1.00 96.12 81 THR A O 1
ATOM 645 N N . ARG A 1 82 ? -11.905 6.947 10.659 1.00 95.75 82 ARG A N 1
ATOM 646 C CA . ARG A 1 82 ? -12.846 6.697 9.566 1.00 95.75 82 ARG A CA 1
ATOM 647 C C . ARG A 1 82 ? -14.276 6.960 10.015 1.00 95.75 82 ARG A C 1
ATOM 649 O O . ARG A 1 82 ? -14.777 6.292 10.910 1.00 95.75 82 ARG A O 1
ATOM 656 N N . HIS A 1 83 ? -14.964 7.870 9.331 1.00 96.31 83 HIS A N 1
ATOM 657 C CA . HIS A 1 83 ? -16.418 7.993 9.432 1.00 96.31 83 HIS A CA 1
ATOM 658 C C . HIS A 1 83 ? -17.095 7.002 8.484 1.00 96.31 83 HIS A C 1
ATOM 660 O O . HIS A 1 83 ? -16.812 6.986 7.283 1.00 96.31 83 HIS A O 1
ATOM 666 N N . PHE A 1 84 ? -17.972 6.151 9.014 1.00 95.12 84 PHE A N 1
ATOM 667 C CA . PHE A 1 84 ? -18.699 5.149 8.239 1.00 95.12 84 PHE A CA 1
ATOM 668 C C . PHE A 1 84 ? -20.078 4.889 8.847 1.00 95.12 84 PHE A C 1
ATOM 670 O O . PHE A 1 84 ? -20.193 4.617 10.037 1.00 95.12 84 PHE A O 1
ATOM 677 N N . ARG A 1 85 ? -21.133 4.985 8.023 1.00 94.38 85 ARG A N 1
ATOM 678 C CA . ARG A 1 85 ? -22.541 4.785 8.432 1.00 94.38 85 ARG A CA 1
ATOM 679 C C . ARG A 1 85 ? -22.965 5.612 9.661 1.00 94.38 85 ARG A C 1
ATOM 681 O O . ARG A 1 85 ? -23.757 5.164 10.479 1.00 94.38 85 ARG A O 1
ATOM 688 N N . GLY A 1 86 ? -22.435 6.829 9.781 1.00 93.06 86 GLY A N 1
ATOM 689 C CA . GLY A 1 86 ? -22.722 7.733 10.899 1.00 93.06 86 GLY A CA 1
ATOM 690 C C . GLY A 1 86 ? -21.948 7.430 12.185 1.00 93.06 86 GLY A C 1
ATOM 691 O O . GLY A 1 86 ? -22.072 8.201 13.128 1.00 93.06 86 GLY A O 1
ATOM 692 N N . ALA A 1 87 ? -21.151 6.361 12.236 1.00 96.88 87 ALA A N 1
ATOM 693 C CA . ALA A 1 87 ? -20.225 6.077 13.329 1.00 96.88 87 ALA A CA 1
ATOM 694 C C . ALA A 1 87 ? -18.808 6.569 12.996 1.00 96.88 87 ALA A C 1
ATOM 696 O O . ALA A 1 87 ? -18.426 6.685 11.824 1.00 96.88 87 ALA A O 1
ATOM 697 N N . GLN A 1 88 ? -18.017 6.836 14.032 1.00 97.94 88 GLN A N 1
ATOM 698 C CA . GLN A 1 88 ? -16.611 7.205 13.936 1.00 97.94 88 GLN A CA 1
ATOM 699 C C . GLN A 1 88 ? -15.738 6.069 14.468 1.00 97.94 88 GLN A C 1
ATOM 701 O O . GLN A 1 88 ? -15.878 5.646 15.609 1.00 97.94 88 GLN A O 1
ATOM 706 N N . TYR A 1 89 ? -14.826 5.582 13.635 1.00 97.69 89 TYR A N 1
ATOM 707 C CA . TYR A 1 89 ? -13.893 4.512 13.967 1.00 97.69 89 TYR A CA 1
ATOM 708 C C . TYR A 1 89 ? -12.495 5.095 14.153 1.00 97.69 89 TYR A C 1
ATOM 710 O O . TYR A 1 89 ? -11.942 5.680 13.219 1.00 97.69 89 TYR A O 1
ATOM 718 N N . HIS A 1 90 ? -11.922 4.910 15.336 1.00 97.81 90 HIS A N 1
ATOM 719 C CA . HIS A 1 90 ? -10.541 5.234 15.669 1.00 97.81 90 HIS A CA 1
ATOM 720 C C . HIS A 1 90 ?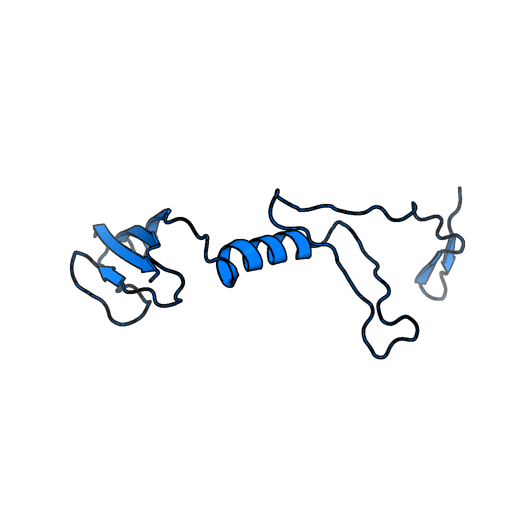 -9.705 3.960 15.573 1.00 97.81 90 HIS A C 1
ATOM 722 O O . HIS A 1 90 ? -9.778 3.092 16.439 1.00 97.81 90 HIS A O 1
ATOM 728 N N . ILE A 1 91 ? -8.947 3.829 14.489 1.00 97.06 91 ILE A N 1
ATOM 729 C CA . ILE A 1 91 ? -8.215 2.617 14.134 1.00 97.06 91 ILE A CA 1
ATOM 730 C C . ILE A 1 91 ? -6.739 2.831 14.430 1.00 97.06 91 ILE A C 1
ATOM 732 O O . ILE A 1 91 ? -6.099 3.688 13.822 1.00 97.06 91 ILE A O 1
ATOM 736 N N . GLN A 1 92 ? -6.195 2.022 15.329 1.00 97.00 92 GLN A N 1
ATOM 737 C CA . GLN A 1 92 ? -4.774 1.955 15.612 1.00 97.00 92 GLN A CA 1
ATOM 738 C C . GLN A 1 92 ? -4.212 0.647 15.071 1.00 97.00 92 GLN A C 1
ATOM 740 O O . GLN A 1 92 ? -4.594 -0.446 15.484 1.00 97.00 92 GLN A O 1
ATOM 745 N N . VAL A 1 93 ? -3.269 0.769 14.149 1.00 93.50 93 VAL A N 1
ATOM 746 C CA . VAL A 1 93 ? -2.565 -0.348 13.539 1.00 93.50 93 VAL A CA 1
ATOM 747 C C . VAL A 1 93 ? -1.165 -0.410 14.126 1.00 93.50 93 VAL A C 1
ATOM 749 O O . VAL A 1 93 ? -0.400 0.548 14.035 1.00 93.50 93 VAL A O 1
ATOM 752 N N . THR A 1 94 ? -0.806 -1.543 14.719 1.00 90.94 94 THR A N 1
ATOM 753 C CA . THR A 1 94 ? 0.538 -1.787 15.256 1.00 90.94 94 THR A CA 1
ATOM 754 C C . THR A 1 94 ? 1.189 -2.950 14.527 1.00 90.94 94 THR A C 1
ATOM 756 O O . THR A 1 94 ? 0.524 -3.929 14.202 1.00 90.94 94 THR A O 1
ATOM 759 N N . ARG A 1 95 ? 2.493 -2.858 14.256 1.00 84.50 95 ARG A N 1
ATOM 760 C CA . ARG A 1 95 ? 3.285 -3.972 13.724 1.00 84.50 95 ARG A CA 1
ATOM 761 C C . ARG A 1 95 ? 4.124 -4.575 14.844 1.00 84.50 95 ARG A C 1
ATOM 763 O O . ARG A 1 95 ? 4.879 -3.851 15.485 1.00 84.50 95 ARG A O 1
ATOM 770 N N . ARG A 1 96 ? 3.989 -5.885 15.060 1.00 85.62 96 ARG A N 1
ATOM 771 C CA . ARG A 1 96 ? 4.762 -6.670 16.036 1.00 85.62 96 ARG A CA 1
ATOM 772 C C . ARG A 1 96 ? 5.577 -7.802 15.407 1.00 85.62 96 ARG A C 1
ATOM 774 O O . ARG A 1 96 ? 6.484 -8.298 16.064 1.00 85.62 96 ARG A O 1
ATOM 781 N N . GLY A 1 97 ? 5.315 -8.166 14.152 1.00 78.44 97 GLY A N 1
ATOM 782 C CA . GLY A 1 97 ? 6.120 -9.153 13.434 1.00 78.44 97 GLY A CA 1
ATOM 783 C C . GLY A 1 97 ? 5.993 -9.065 11.911 1.00 78.44 97 GLY A C 1
ATOM 784 O O . GLY A 1 97 ? 5.556 -8.044 11.366 1.00 78.44 97 GLY A O 1
ATOM 785 N N . LEU A 1 98 ? 6.466 -10.110 11.226 1.00 73.56 98 LEU A N 1
ATOM 786 C CA . LEU A 1 98 ? 6.562 -10.203 9.761 1.00 73.56 98 LEU A CA 1
ATOM 787 C C . LEU A 1 98 ? 5.400 -10.969 9.114 1.00 73.56 98 LEU A C 1
ATOM 789 O O . LEU A 1 98 ? 5.330 -11.035 7.886 1.00 73.56 98 LEU A O 1
ATOM 793 N N . GLY A 1 99 ? 4.517 -11.576 9.899 1.00 75.00 99 GLY A N 1
ATOM 794 C CA . GLY A 1 99 ? 3.405 -12.344 9.367 1.00 75.00 99 GLY A CA 1
ATOM 795 C C . GLY A 1 99 ? 2.326 -11.471 8.711 1.00 75.00 99 GLY A C 1
ATOM 796 O O . GLY A 1 99 ? 2.407 -10.240 8.592 1.00 75.00 99 GLY A O 1
ATOM 797 N N . GLN A 1 100 ? 1.320 -12.169 8.188 1.00 75.81 100 GLN A N 1
ATOM 798 C CA . GLN A 1 100 ? 0.248 -11.592 7.373 1.00 75.81 100 GLN A CA 1
ATOM 799 C C . GLN A 1 100 ? -1.104 -11.577 8.091 1.00 75.81 100 GLN A C 1
ATOM 801 O O . GLN A 1 100 ? -2.084 -11.072 7.551 1.00 75.81 100 GLN A O 1
ATOM 806 N N . THR A 1 101 ? -1.170 -12.126 9.304 1.00 83.38 101 THR A N 1
ATOM 807 C CA . THR A 1 101 ? -2.402 -12.145 10.091 1.00 83.38 101 THR A CA 1
ATOM 808 C C . THR A 1 101 ? -2.603 -10.810 10.786 1.00 83.38 101 THR A C 1
ATOM 810 O O . THR A 1 101 ? -1.663 -10.266 11.369 1.00 83.38 101 THR A O 1
ATOM 813 N N . VAL A 1 102 ? -3.843 -10.325 10.779 1.00 87.31 102 VAL A N 1
ATOM 814 C CA . VAL A 1 102 ? -4.216 -9.063 11.421 1.00 87.31 102 VAL A CA 1
ATOM 815 C C . VAL A 1 102 ? -5.322 -9.305 12.451 1.00 87.31 102 VAL A C 1
ATOM 817 O O . VAL A 1 102 ? -6.482 -9.027 12.160 1.00 87.31 102 VAL A O 1
ATOM 820 N N . PRO A 1 103 ? -5.020 -9.849 13.648 1.00 92.50 103 PRO A N 1
ATOM 821 C CA . PRO A 1 103 ? -5.999 -9.900 14.724 1.00 92.50 103 PRO A CA 1
ATOM 822 C C . PRO A 1 103 ? -6.571 -8.514 15.024 1.00 92.50 103 PRO A C 1
ATOM 824 O O . PRO A 1 103 ? -5.824 -7.537 15.171 1.00 92.50 103 PRO A O 1
ATOM 827 N N . LEU A 1 104 ? -7.897 -8.459 15.125 1.00 95.31 104 LEU A N 1
ATOM 828 C CA . LEU A 1 104 ? -8.654 -7.249 15.408 1.00 95.31 104 LEU A CA 1
ATOM 829 C C . LEU A 1 104 ? -9.254 -7.315 16.810 1.00 95.31 104 LEU A C 1
ATOM 831 O O . LEU A 1 104 ? -9.813 -8.334 17.218 1.00 95.31 104 LEU A O 1
ATOM 835 N N . VAL A 1 105 ? -9.175 -6.198 17.523 1.00 96.44 105 VAL A N 1
ATOM 836 C CA . VAL A 1 105 ? -9.882 -5.960 18.782 1.00 96.44 105 VAL A CA 1
ATOM 837 C C . VAL A 1 105 ? -10.729 -4.707 18.607 1.00 96.44 105 VAL A C 1
ATOM 839 O O . VAL A 1 105 ? -10.204 -3.659 18.236 1.00 96.44 105 VAL A O 1
ATOM 842 N N . VAL A 1 106 ? -12.030 -4.815 18.860 1.00 96.50 106 VAL A N 1
ATOM 843 C CA . VAL A 1 106 ? -13.003 -3.724 18.737 1.00 96.50 106 VAL A CA 1
ATOM 844 C C . VAL A 1 106 ? -13.616 -3.472 20.106 1.00 96.50 106 VAL A C 1
ATOM 846 O O . VAL A 1 106 ? -14.173 -4.388 20.705 1.00 96.50 106 VAL A O 1
ATOM 849 N N . ASP A 1 107 ? -13.447 -2.258 20.630 1.00 95.88 107 ASP A N 1
ATOM 850 C CA . ASP A 1 107 ? -13.891 -1.849 21.972 1.00 95.88 107 ASP A CA 1
ATOM 851 C C . ASP A 1 107 ? -13.491 -2.856 23.074 1.00 95.88 107 ASP A C 1
ATOM 853 O O . ASP A 1 107 ? -14.244 -3.170 23.995 1.00 95.88 107 ASP A O 1
ATOM 857 N N . GLY A 1 108 ? -12.275 -3.401 22.959 1.00 94.69 108 GLY A N 1
ATOM 858 C CA . GLY A 1 108 ? -11.708 -4.379 23.893 1.00 94.69 108 GLY A CA 1
ATOM 859 C C . GLY A 1 108 ? -12.074 -5.843 23.622 1.00 94.69 108 GLY A C 1
ATOM 860 O O . GLY A 1 108 ? -11.506 -6.720 24.267 1.00 94.69 108 GLY A O 1
ATOM 861 N N . GLN A 1 109 ? -12.956 -6.135 22.660 1.00 94.56 109 GLN A N 1
ATOM 862 C CA . GLN A 1 109 ? -13.368 -7.500 22.316 1.00 94.56 109 GLN A CA 1
ATOM 863 C C . GLN A 1 109 ? -12.675 -8.012 21.041 1.00 94.56 109 GLN A C 1
ATOM 865 O O . GLN A 1 109 ? -12.705 -7.322 20.018 1.00 94.56 109 GLN A O 1
ATOM 870 N N . PRO A 1 110 ? -12.059 -9.210 21.053 1.00 95.31 110 PRO A N 1
ATOM 871 C CA . PRO A 1 110 ? -11.512 -9.825 19.845 1.00 95.31 110 PRO A CA 1
ATOM 872 C C . PRO A 1 110 ? -12.599 -10.102 18.800 1.00 95.31 110 PRO A C 1
ATOM 874 O O . PRO A 1 110 ? -13.684 -10.576 19.136 1.00 95.31 110 PRO A O 1
ATOM 877 N N . VAL A 1 111 ? -12.290 -9.860 17.526 1.00 94.06 111 VAL A N 1
ATOM 878 C CA . VAL A 1 111 ? -13.183 -10.145 16.393 1.00 94.06 111 VAL A CA 1
ATOM 879 C C . VAL A 1 111 ? -12.551 -11.199 15.486 1.00 94.06 111 VAL A C 1
ATOM 881 O O . VAL A 1 111 ? -11.336 -11.224 15.287 1.00 94.06 111 VAL A O 1
ATOM 884 N N . VAL A 1 112 ? -13.382 -12.092 14.942 1.00 92.12 112 VAL A N 1
ATOM 885 C CA . VAL A 1 112 ? -12.955 -13.115 13.979 1.00 92.12 112 VAL A CA 1
ATOM 886 C C . VAL A 1 112 ? -12.890 -12.512 12.577 1.00 92.12 112 VAL A C 1
ATOM 888 O O . VAL A 1 112 ? -13.861 -11.925 12.104 1.00 92.12 112 VAL A O 1
ATOM 891 N N . GLY A 1 113 ? -11.763 -12.719 11.895 1.00 89.44 113 GLY A N 1
ATOM 892 C CA . GLY A 1 113 ? -11.525 -12.208 10.545 1.00 89.44 113 GLY A CA 1
ATOM 893 C C . GLY A 1 113 ? -10.956 -10.789 10.527 1.00 89.44 113 GLY A C 1
ATOM 894 O O . GLY A 1 113 ? -10.445 -10.292 11.528 1.00 89.44 113 GLY A O 1
ATOM 895 N N . ASP A 1 114 ? -11.025 -10.153 9.361 1.00 89.75 114 ASP A N 1
ATOM 896 C CA . ASP A 1 114 ? -10.447 -8.836 9.059 1.00 89.75 114 ASP A CA 1
ATOM 897 C C . ASP A 1 114 ? -11.513 -7.750 8.800 1.00 89.75 114 ASP A C 1
ATOM 899 O O . ASP A 1 114 ? -11.197 -6.617 8.432 1.00 89.75 114 ASP A O 1
ATOM 903 N N . THR A 1 115 ? -12.788 -8.086 9.012 1.00 91.00 115 THR A N 1
ATOM 904 C CA . THR A 1 115 ? -13.926 -7.201 8.761 1.00 91.00 115 THR A CA 1
ATOM 905 C C . THR A 1 115 ? -14.450 -6.611 10.067 1.00 91.00 115 THR A C 1
ATOM 907 O O . THR A 1 115 ? -14.859 -7.334 10.975 1.00 91.00 115 THR A O 1
ATOM 910 N N . LEU A 1 116 ? -14.476 -5.279 10.153 1.00 91.38 116 LEU A N 1
ATOM 911 C CA . LEU A 1 116 ? -15.027 -4.577 11.312 1.00 91.38 116 LEU A CA 1
ATOM 912 C C . LEU A 1 116 ? -16.563 -4.632 11.321 1.00 91.38 116 LEU A C 1
ATOM 914 O O . LEU A 1 116 ? -17.188 -4.400 10.280 1.00 91.38 116 LEU A O 1
ATOM 918 N N . PRO A 1 117 ? -17.191 -4.865 12.485 1.00 89.75 117 PRO A N 1
ATOM 919 C CA . PRO A 1 117 ? -18.638 -4.810 12.608 1.00 89.75 117 PRO A CA 1
ATOM 920 C C . PRO A 1 117 ? -19.159 -3.379 12.410 1.00 89.75 117 PRO A C 1
ATOM 922 O O . PRO A 1 117 ? -18.511 -2.379 12.740 1.00 89.75 117 PRO A O 1
ATOM 925 N N . THR A 1 118 ? -20.373 -3.270 11.874 1.00 93.75 118 THR A N 1
ATOM 926 C CA . THR A 1 118 ? -21.065 -1.983 11.752 1.00 93.75 118 THR A CA 1
ATOM 927 C C . THR A 1 118 ? -21.557 -1.510 13.113 1.00 93.75 118 THR A C 1
ATOM 929 O O . THR A 1 118 ? -22.200 -2.282 13.822 1.00 93.75 118 THR A O 1
ATOM 932 N N . ALA A 1 119 ? -21.326 -0.240 13.436 1.00 94.31 119 ALA A N 1
ATOM 933 C CA . ALA A 1 119 ? -21.827 0.396 14.648 1.00 94.31 119 ALA A CA 1
ATOM 934 C C . ALA A 1 119 ? -23.007 1.345 14.347 1.00 94.31 119 ALA A C 1
ATOM 936 O O . ALA A 1 119 ? -23.133 1.823 13.213 1.00 94.31 119 ALA A O 1
ATOM 937 N N . PRO A 1 120 ? -23.880 1.624 15.334 1.00 95.81 120 PRO A N 1
ATOM 938 C CA . PRO A 1 120 ? -24.959 2.601 15.195 1.00 95.81 120 PRO A CA 1
ATOM 939 C C . PRO A 1 120 ? -24.443 4.016 14.901 1.00 95.81 120 PRO A C 1
ATOM 941 O O . PRO A 1 120 ? -23.343 4.387 15.309 1.00 95.81 120 PRO A O 1
ATOM 944 N N . ALA A 1 121 ? -25.262 4.841 14.244 1.00 95.56 121 ALA A N 1
ATOM 945 C CA . ALA A 1 121 ? -24.928 6.246 14.019 1.00 95.56 121 ALA A CA 1
ATOM 946 C C . ALA A 1 121 ? -24.705 6.988 15.353 1.00 95.56 121 ALA A C 1
ATOM 948 O O . ALA A 1 121 ? -25.441 6.783 16.316 1.00 95.56 121 ALA A O 1
ATOM 949 N N . GLY A 1 122 ? -23.682 7.842 15.404 1.00 94.94 122 GLY A N 1
ATOM 950 C CA . GLY A 1 122 ? -23.237 8.543 16.611 1.00 94.94 122 GLY A CA 1
ATOM 951 C C . GLY A 1 122 ? -22.269 7.748 17.496 1.00 94.94 122 GLY A C 1
ATOM 952 O O . GLY A 1 122 ? -21.724 8.316 18.440 1.00 94.94 122 GLY A O 1
ATOM 953 N N . ALA A 1 123 ? -22.021 6.464 17.209 1.00 96.06 123 ALA A N 1
ATOM 954 C CA . ALA A 1 123 ? -21.073 5.659 17.976 1.00 96.06 123 ALA A CA 1
ATOM 955 C C . ALA A 1 123 ? -19.612 6.062 17.709 1.00 96.06 123 ALA A C 1
ATOM 957 O O . ALA A 1 123 ? -19.240 6.373 16.574 1.00 96.06 123 ALA A O 1
ATOM 958 N N . ASN A 1 124 ? -18.781 5.979 18.753 1.00 97.44 124 ASN A N 1
ATOM 959 C CA . ASN A 1 124 ? -17.324 6.084 18.672 1.00 97.44 124 ASN A CA 1
ATOM 960 C C . ASN A 1 124 ? -16.720 4.713 18.973 1.00 97.44 124 ASN A C 1
ATOM 962 O O . ASN A 1 124 ? -16.874 4.207 20.081 1.00 97.44 124 ASN A O 1
ATOM 966 N N . VAL A 1 125 ? -16.054 4.128 17.985 1.00 97.19 125 VAL A N 1
ATOM 967 C CA . VAL A 1 125 ? -15.535 2.758 18.025 1.00 97.19 125 VAL A CA 1
ATOM 968 C C . VAL A 1 125 ? -14.015 2.795 18.062 1.00 97.19 125 VAL A C 1
ATOM 970 O O . VAL A 1 125 ? -13.394 3.432 17.208 1.00 97.19 125 VAL A O 1
ATOM 973 N N . HIS A 1 126 ? -13.407 2.087 19.008 1.00 97.69 126 HIS A N 1
ATOM 974 C CA . HIS A 1 126 ? -11.957 1.946 19.108 1.00 97.69 126 HIS A CA 1
ATOM 975 C C . HIS A 1 126 ? -11.525 0.600 18.538 1.00 97.69 126 HIS A C 1
ATOM 977 O O . HIS A 1 126 ? -11.979 -0.454 18.977 1.00 97.69 126 HIS A O 1
ATOM 983 N N . VAL A 1 127 ? -10.628 0.632 17.559 1.00 97.25 127 VAL A N 1
ATOM 98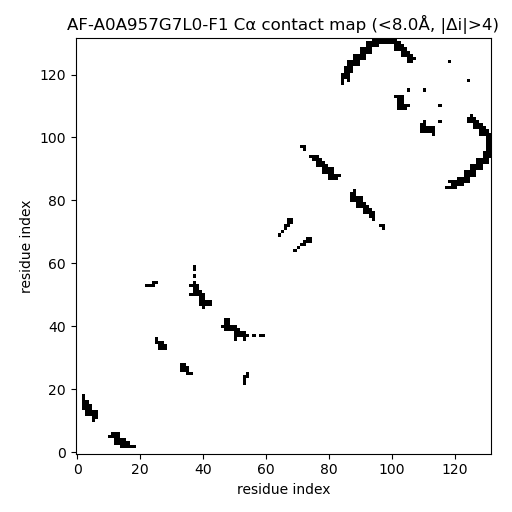4 C CA . VAL A 1 127 ? -10.148 -0.555 16.854 1.00 97.25 127 VAL A CA 1
ATOM 985 C C . VAL A 1 127 ? -8.642 -0.663 17.018 1.00 97.25 127 VAL A C 1
ATOM 987 O O . VAL A 1 127 ? -7.912 0.269 16.690 1.00 97.25 127 VAL A O 1
ATOM 990 N N . ILE A 1 128 ? -8.171 -1.825 17.460 1.00 96.50 128 ILE A N 1
ATOM 991 C CA . ILE A 1 128 ? -6.753 -2.175 17.483 1.00 96.50 128 ILE A CA 1
ATOM 992 C C . ILE A 1 128 ? -6.532 -3.319 16.497 1.00 96.50 128 ILE A C 1
ATOM 994 O O . ILE A 1 128 ? -7.085 -4.405 16.660 1.00 96.50 128 ILE A O 1
ATOM 998 N N . ALA A 1 129 ? -5.701 -3.075 15.490 1.00 94.12 129 ALA A N 1
ATOM 999 C CA . ALA A 1 129 ? -5.224 -4.077 14.551 1.00 94.12 129 ALA A CA 1
ATOM 1000 C C . ALA A 1 129 ? -3.743 -4.357 14.827 1.00 94.12 129 ALA A C 1
ATOM 1002 O O . ALA A 1 129 ? -2.926 -3.434 14.870 1.00 94.12 129 ALA A O 1
ATOM 1003 N N . THR A 1 130 ? -3.380 -5.624 15.013 1.00 91.94 130 THR A N 1
ATOM 1004 C CA . THR A 1 130 ? -1.982 -6.018 15.254 1.00 91.94 130 THR A CA 1
ATOM 1005 C C . THR A 1 130 ? -1.481 -6.859 14.092 1.00 91.94 130 THR A C 1
ATOM 1007 O O . THR A 1 130 ? -2.024 -7.921 13.838 1.00 91.94 130 THR A O 1
ATOM 1010 N N . LEU A 1 131 ? -0.448 -6.411 13.383 1.00 85.38 131 LEU A N 1
ATOM 1011 C CA . LEU A 1 131 ? 0.224 -7.209 12.362 1.00 85.38 131 LEU A CA 1
ATOM 1012 C C . LEU A 1 131 ? 1.330 -8.023 13.036 1.00 85.38 131 LEU A C 1
ATOM 1014 O O . LEU A 1 131 ? 2.375 -7.465 13.391 1.00 85.38 131 LEU A O 1
ATOM 1018 N N . ASN A 1 132 ? 1.061 -9.312 13.240 1.00 77.56 132 ASN A N 1
ATOM 1019 C CA . ASN A 1 132 ? 2.028 -10.308 13.718 1.00 77.56 132 ASN A CA 1
ATOM 1020 C C . ASN A 1 132 ? 2.762 -10.916 12.543 1.00 77.56 132 ASN A C 1
ATOM 1022 O O . ASN A 1 132 ? 2.059 -11.195 11.553 1.00 77.56 132 ASN A O 1
#

Foldseek 3Di:
DDQFAQDVVVRDTDGPHPPDPDDDFDWDDDPVDTDGDDDADDDVDPRGGDGDPPDPDCVVVVVVCCVCCQVVNPDAWDWDWDDDQQEIETETEHEDDNDDDWFKAKPNRTDPDDDDDDDHHPHYIYMYIYHD

pLDDT: mean 76.9, std 17.44, range [36.78, 97.94]